Protein AF-A0A6G0XE95-F1 (afdb_monomer_lite)

Secondary structure (DSSP, 8-state):
--------------------------------------------------------HHHHHHHHHHHHHHHHHHHHHHHHHHHSPPP------HHHHHHHHHHHHHTTTS-HHHHHHHHHHHHSHHHHHHHHH--HHHHHHHHHHHHHHH--

Structure (mmCIF, N/CA/C/O backbone):
data_AF-A0A6G0XE95-F1
#
_entry.id   AF-A0A6G0XE95-F1
#
loop_
_atom_site.group_PDB
_atom_site.id
_atom_site.type_symbol
_atom_site.label_atom_id
_atom_site.label_alt_id
_atom_site.label_comp_id
_atom_site.label_asym_id
_atom_site.label_entity_id
_atom_site.label_seq_id
_atom_site.pdbx_PDB_ins_code
_atom_site.Cartn_x
_atom_site.Cartn_y
_atom_site.Cartn_z
_atom_site.occupancy
_atom_site.B_iso_or_equiv
_atom_site.auth_seq_id
_atom_site.auth_comp_id
_atom_site.auth_asym_id
_atom_site.auth_atom_id
_atom_site.pdbx_PDB_model_num
ATOM 1 N N . MET A 1 1 ? 37.395 29.760 12.042 1.00 48.88 1 MET A N 1
ATOM 2 C CA . MET A 1 1 ? 37.061 30.541 13.251 1.00 48.88 1 MET A CA 1
ATOM 3 C C . MET A 1 1 ? 36.091 31.610 12.797 1.00 48.88 1 MET A C 1
ATOM 5 O O . MET A 1 1 ? 36.347 32.155 11.728 1.00 48.88 1 MET A O 1
ATOM 9 N N . SER A 1 2 ? 35.026 31.817 13.579 1.00 52.84 2 SER A N 1
ATOM 10 C CA . SER A 1 2 ? 33.706 32.365 13.196 1.00 52.84 2 SER A CA 1
ATOM 11 C C . SER A 1 2 ? 32.850 31.316 12.465 1.00 52.84 2 SER A C 1
ATOM 13 O O . SER A 1 2 ? 33.377 30.637 11.588 1.00 52.84 2 SER A O 1
ATOM 15 N N . ASP A 1 3 ? 31.611 31.013 12.854 1.00 52.03 3 ASP A N 1
ATOM 16 C CA . ASP A 1 3 ? 30.593 31.857 13.496 1.00 52.03 3 ASP A CA 1
ATOM 17 C C . ASP A 1 3 ? 29.885 31.151 14.674 1.00 52.03 3 ASP A C 1
ATOM 19 O O . ASP A 1 3 ? 29.402 30.024 14.545 1.00 52.03 3 ASP A O 1
ATOM 23 N N . ASP A 1 4 ? 29.849 31.838 15.820 1.00 57.50 4 ASP A N 1
ATOM 24 C CA . ASP A 1 4 ? 28.998 31.561 16.980 1.00 57.50 4 ASP A CA 1
ATOM 25 C C . ASP A 1 4 ? 27.712 32.396 16.839 1.00 57.50 4 ASP A C 1
ATOM 27 O O . ASP A 1 4 ? 27.747 33.608 17.053 1.00 57.50 4 ASP A O 1
ATOM 31 N N . ASP A 1 5 ? 26.585 31.767 16.496 1.00 57.50 5 ASP A N 1
ATOM 32 C CA . ASP A 1 5 ? 25.260 32.397 16.578 1.00 57.50 5 ASP A CA 1
ATOM 33 C C . ASP A 1 5 ? 24.535 31.954 17.857 1.00 57.50 5 ASP A C 1
ATOM 35 O O . ASP A 1 5 ? 23.980 30.858 17.985 1.00 57.50 5 ASP A O 1
ATOM 39 N N . ASP A 1 6 ? 24.595 32.878 18.808 1.00 51.91 6 ASP A N 1
ATOM 40 C CA . ASP A 1 6 ? 23.945 32.958 20.107 1.00 51.91 6 ASP A CA 1
ATOM 41 C C . ASP A 1 6 ? 22.426 33.185 19.949 1.00 51.91 6 ASP A C 1
ATOM 43 O O . ASP A 1 6 ? 21.963 34.296 19.689 1.00 51.91 6 ASP A O 1
ATOM 47 N N . PHE A 1 7 ? 21.616 32.133 20.108 1.00 50.28 7 PHE A N 1
ATOM 48 C CA . PHE A 1 7 ? 20.156 32.260 20.206 1.00 50.28 7 PHE A CA 1
ATOM 49 C C . PHE A 1 7 ? 19.722 32.418 21.666 1.00 50.28 7 PHE A C 1
ATOM 51 O O . PHE A 1 7 ? 19.193 31.503 22.300 1.00 50.28 7 PHE A O 1
ATOM 58 N N . SER A 1 8 ? 19.904 33.630 22.181 1.00 55.84 8 SER A N 1
ATOM 59 C CA . SER A 1 8 ? 19.249 34.110 23.394 1.00 55.84 8 SER A CA 1
ATOM 60 C C . SER A 1 8 ? 17.803 34.507 23.064 1.00 55.84 8 SER A C 1
ATOM 62 O O . SER A 1 8 ? 17.561 35.534 22.429 1.00 55.84 8 SER A O 1
ATOM 64 N N . PHE A 1 9 ? 16.819 33.682 23.445 1.00 44.44 9 PHE A N 1
ATOM 65 C CA . PHE A 1 9 ? 15.398 34.033 23.322 1.00 44.44 9 PHE A CA 1
ATOM 66 C C . PHE A 1 9 ? 14.804 34.337 24.700 1.00 44.44 9 PHE A C 1
ATOM 68 O O . PHE A 1 9 ? 14.408 33.448 25.457 1.00 44.44 9 PHE A O 1
ATOM 75 N N . SER A 1 10 ? 14.770 35.633 25.008 1.00 47.22 10 SER A N 1
ATOM 76 C CA . SER A 1 10 ? 14.164 36.238 26.190 1.00 47.22 10 SER A CA 1
ATOM 77 C C . SER A 1 10 ? 12.707 35.812 26.374 1.00 47.22 10 SER A C 1
ATOM 79 O O . SER A 1 10 ? 11.849 36.047 25.523 1.00 47.22 10 SER A O 1
ATOM 81 N N . ARG A 1 11 ? 12.416 35.211 27.530 1.00 50.88 11 ARG A N 1
ATOM 82 C CA . ARG A 1 11 ? 11.065 34.870 27.978 1.00 50.88 11 ARG A CA 1
ATOM 83 C C . ARG A 1 11 ? 10.608 35.934 28.972 1.00 50.88 11 ARG A C 1
ATOM 85 O O . ARG A 1 11 ? 10.825 35.802 30.170 1.00 50.88 11 ARG A O 1
ATOM 92 N N . GLU A 1 12 ? 9.992 36.992 28.461 1.00 48.69 12 GLU A N 1
ATOM 93 C CA . GLU A 1 12 ? 9.461 38.088 29.271 1.00 48.69 12 GLU A CA 1
ATOM 94 C C . GLU A 1 12 ? 8.042 38.427 28.809 1.00 48.69 12 GLU A C 1
ATOM 96 O O . GLU A 1 12 ? 7.864 39.097 27.802 1.00 48.69 12 GLU A O 1
ATOM 101 N N . TRP A 1 13 ? 7.037 37.935 29.541 1.00 55.91 13 TRP A N 1
ATOM 102 C CA . TRP A 1 13 ? 5.673 38.477 29.555 1.00 55.91 13 TRP A CA 1
ATOM 103 C C . TRP A 1 13 ? 5.087 38.308 30.967 1.00 55.91 13 TRP A C 1
ATOM 105 O O . TRP A 1 13 ? 4.476 37.300 31.302 1.00 55.91 13 TRP A O 1
ATOM 115 N N . VAL A 1 14 ? 5.438 39.284 31.807 1.00 49.81 14 VAL A N 1
ATOM 116 C CA . VAL A 1 14 ? 4.595 40.089 32.714 1.00 49.81 14 VAL A CA 1
ATOM 117 C C . VAL A 1 14 ? 3.352 39.433 33.344 1.00 49.81 14 VAL A C 1
ATOM 119 O O . VAL A 1 14 ? 2.342 39.194 32.685 1.00 49.81 14 VAL A O 1
ATOM 122 N N . SER A 1 15 ? 3.408 39.304 34.674 1.00 47.09 15 SER A N 1
ATOM 123 C CA . SER A 1 15 ? 2.274 39.174 35.598 1.00 47.09 15 SER A CA 1
ATOM 124 C C . SER A 1 15 ? 1.328 40.375 35.537 1.00 47.09 15 SER A C 1
ATOM 126 O O . SER A 1 15 ? 1.778 41.520 35.456 1.00 47.09 15 SER A O 1
ATOM 128 N N . ARG A 1 16 ? 0.024 40.134 35.693 1.00 45.66 16 ARG A N 1
ATOM 129 C CA . ARG A 1 16 ? -0.926 41.173 36.103 1.00 45.66 16 ARG A CA 1
ATOM 130 C C . ARG A 1 16 ? -1.986 40.576 37.027 1.00 45.66 16 ARG A C 1
ATOM 132 O O . ARG A 1 16 ? -2.845 39.825 36.576 1.00 45.66 16 ARG A O 1
ATOM 139 N N . ASP A 1 17 ? -1.860 40.898 38.308 1.00 51.00 17 ASP A N 1
ATOM 140 C CA . ASP A 1 17 ? -2.924 40.825 39.306 1.00 51.00 17 ASP A CA 1
ATOM 141 C C . ASP A 1 17 ? -4.026 41.843 38.961 1.00 51.00 17 ASP A C 1
ATOM 143 O O . ASP A 1 17 ? -3.707 42.960 38.548 1.00 51.00 17 ASP A O 1
ATOM 147 N N . ASP A 1 18 ? -5.296 41.479 39.157 1.00 54.16 18 ASP A N 1
ATOM 148 C CA . ASP A 1 18 ? -6.337 42.426 39.574 1.00 54.16 18 ASP A CA 1
ATOM 149 C C . ASP A 1 18 ? -7.447 41.677 40.332 1.00 54.16 18 ASP A C 1
ATOM 151 O O . ASP A 1 18 ? -7.897 40.594 39.948 1.00 54.16 18 ASP A O 1
ATOM 155 N N . GLU A 1 19 ? -7.807 42.255 41.468 1.00 49.97 19 GLU A N 1
ATOM 156 C CA . GLU A 1 19 ? -8.683 41.759 42.519 1.00 49.97 19 GLU A CA 1
ATOM 157 C C . GLU A 1 19 ? -10.073 42.423 42.371 1.00 49.97 19 GLU A C 1
ATOM 159 O O . GLU A 1 19 ? -10.211 43.452 41.722 1.00 49.97 19 GLU A O 1
ATOM 164 N N . THR A 1 20 ? -11.080 41.903 43.081 1.00 48.34 20 THR A N 1
ATOM 165 C CA . THR A 1 20 ? -12.399 42.512 43.393 1.00 48.34 20 THR A CA 1
ATOM 166 C C . THR A 1 20 ? -13.625 42.189 42.509 1.00 48.34 20 THR A C 1
ATOM 168 O O . THR A 1 20 ? -13.805 42.659 41.396 1.00 48.34 20 THR A O 1
ATOM 171 N N . GLY A 1 21 ? -14.558 41.446 43.126 1.00 38.34 21 GLY A N 1
ATOM 172 C CA . GLY A 1 21 ? -15.891 41.966 43.458 1.00 38.34 21 GLY A CA 1
ATOM 173 C C . GLY A 1 21 ? -17.014 41.858 42.420 1.00 38.34 21 GLY A C 1
ATOM 174 O O . GLY A 1 21 ? -17.140 42.730 41.579 1.00 38.34 21 GLY A O 1
ATOM 175 N N . GLN A 1 22 ? -17.958 40.927 42.622 1.00 46.81 22 GLN A N 1
ATOM 176 C CA . GLN A 1 22 ? -19.355 41.295 42.930 1.00 46.81 22 GLN A CA 1
ATOM 177 C C . GLN A 1 22 ? -20.241 40.077 43.234 1.00 46.81 22 GLN A C 1
ATOM 179 O O . GLN A 1 22 ? -20.391 39.160 42.432 1.00 46.81 22 GLN A O 1
ATOM 184 N N . ILE A 1 23 ? -20.869 40.122 44.408 1.00 56.16 23 ILE A N 1
ATOM 185 C CA . ILE A 1 23 ? -22.041 39.331 44.790 1.00 56.16 23 ILE A CA 1
ATOM 186 C C . ILE A 1 23 ? -23.264 40.116 44.290 1.00 56.16 23 ILE A C 1
ATOM 188 O O . ILE A 1 23 ? -23.361 41.300 44.625 1.00 56.16 23 ILE A O 1
ATOM 192 N N . PRO A 1 24 ? -24.209 39.530 43.537 1.00 51.72 24 PRO A N 1
ATOM 193 C CA . PRO A 1 24 ? -25.516 40.137 43.358 1.00 51.72 24 PRO A CA 1
ATOM 194 C C . PRO A 1 24 ? -26.436 39.728 44.513 1.00 51.72 24 PRO A C 1
ATOM 196 O O . PRO A 1 24 ? -26.785 38.558 44.676 1.00 51.72 24 PRO A O 1
ATOM 199 N N . ASN A 1 25 ? -26.787 40.729 45.313 1.00 49.09 25 ASN A N 1
ATOM 200 C CA . ASN A 1 25 ? -27.870 40.716 46.287 1.00 49.09 25 ASN A CA 1
ATOM 201 C C . ASN A 1 25 ? -29.241 40.882 45.599 1.00 49.09 25 ASN A C 1
ATOM 203 O O . ASN A 1 25 ? -29.344 41.552 44.575 1.00 49.09 25 ASN A O 1
ATOM 207 N N . ASP A 1 26 ? -30.256 40.329 46.267 1.00 42.53 26 ASP A N 1
ATOM 208 C CA . ASP A 1 26 ? -31.647 40.789 46.389 1.00 42.53 26 ASP A CA 1
ATOM 209 C C . ASP A 1 26 ? -32.543 40.922 45.139 1.00 42.53 26 ASP A C 1
ATOM 211 O O . ASP A 1 26 ? -32.500 41.908 44.411 1.00 42.53 26 ASP A O 1
ATOM 215 N N . ASP A 1 27 ? -33.514 40.004 45.026 1.00 44.41 27 ASP A N 1
ATOM 216 C CA . ASP A 1 27 ? -34.865 40.347 44.556 1.00 44.41 27 ASP A CA 1
ATOM 217 C C . ASP A 1 27 ? -35.894 39.888 45.603 1.00 44.41 27 ASP A C 1
ATOM 219 O O . ASP A 1 27 ? -36.354 38.743 45.639 1.00 44.41 27 ASP A O 1
ATOM 223 N N . VAL A 1 28 ? -36.178 40.799 46.536 1.00 51.41 28 VAL A N 1
ATOM 224 C CA . VAL A 1 28 ? -37.261 40.697 47.514 1.00 51.41 28 VAL A CA 1
ATOM 225 C C . VAL A 1 28 ? -38.533 41.196 46.832 1.00 51.41 28 VAL A C 1
ATOM 227 O O . VAL A 1 28 ? -38.838 42.387 46.843 1.00 51.41 28 VAL A O 1
ATOM 230 N N . GLY A 1 29 ? -39.287 40.269 46.247 1.00 42.28 29 GLY A N 1
ATOM 231 C CA . GLY A 1 29 ? -40.650 40.512 45.781 1.00 42.28 29 GLY A CA 1
ATOM 232 C C . GLY A 1 29 ? -41.631 40.545 46.952 1.00 42.28 29 GLY A C 1
ATOM 233 O O . GLY A 1 29 ? -42.165 39.512 47.352 1.00 42.28 29 GLY A O 1
ATOM 234 N N . ASN A 1 30 ? -41.837 41.740 47.503 1.00 44.00 30 ASN A N 1
ATOM 235 C CA . ASN A 1 30 ? -42.917 42.097 48.418 1.00 44.00 30 ASN A CA 1
ATOM 236 C C . ASN A 1 30 ? -44.165 42.452 47.584 1.00 44.00 30 ASN A C 1
ATOM 238 O O . ASN A 1 30 ? -44.134 43.449 46.866 1.00 44.00 30 ASN A O 1
ATOM 242 N N . ASP A 1 31 ? -45.233 41.649 47.651 1.00 48.03 31 ASP A N 1
ATOM 243 C CA . ASP A 1 31 ? -46.554 42.006 47.106 1.00 48.03 31 ASP A CA 1
ATOM 244 C C . ASP A 1 31 ? -47.562 42.092 48.257 1.00 48.03 31 ASP A C 1
ATOM 246 O O . ASP A 1 31 ? -48.007 41.086 48.820 1.00 48.03 31 ASP A O 1
ATOM 250 N N . ASP A 1 32 ? -47.846 43.335 48.637 1.00 45.25 32 ASP A N 1
ATOM 251 C CA . ASP A 1 32 ? -48.830 43.738 49.629 1.00 45.25 32 ASP A CA 1
ATOM 252 C C . ASP A 1 32 ? -50.223 43.796 48.982 1.00 45.25 32 ASP A C 1
ATOM 254 O O . ASP A 1 32 ? -50.515 44.671 48.167 1.00 45.25 32 ASP A O 1
ATOM 258 N N . GLY A 1 33 ? -51.114 42.889 49.388 1.00 44.16 33 GLY A N 1
ATOM 259 C CA . GLY A 1 33 ? -52.540 42.926 49.058 1.00 44.16 33 GLY A CA 1
ATOM 260 C C . GLY A 1 33 ? -53.397 43.207 50.293 1.00 44.16 33 GLY A C 1
ATOM 261 O O . GLY A 1 33 ? -53.620 42.320 51.118 1.00 44.16 33 GLY A O 1
ATOM 262 N N . GLU A 1 34 ? -53.885 44.442 50.412 1.00 42.31 34 GLU A N 1
ATOM 263 C CA . GLU A 1 34 ? -54.741 44.949 51.491 1.00 42.31 34 GLU A CA 1
ATOM 264 C C . GLU A 1 34 ? -56.145 44.299 51.597 1.00 42.31 34 GLU A C 1
ATOM 266 O O . GLU A 1 34 ? -56.856 44.091 50.618 1.00 42.31 34 GLU A O 1
ATOM 271 N N . ALA A 1 35 ? -56.549 44.088 52.857 1.00 48.03 35 ALA A N 1
ATOM 272 C CA . ALA A 1 35 ? -57.861 44.300 53.494 1.00 48.03 35 ALA A CA 1
ATOM 273 C C . ALA A 1 35 ? -59.192 43.856 52.826 1.00 48.03 35 ALA A C 1
ATOM 275 O O . ALA A 1 35 ? -59.734 44.527 51.952 1.00 48.03 35 ALA A O 1
ATOM 276 N N . SER A 1 36 ? -59.902 42.915 53.475 1.00 46.16 36 SER A N 1
ATOM 277 C CA . SER A 1 36 ? -61.218 43.232 54.075 1.00 46.16 36 SER A CA 1
ATOM 278 C C . SER A 1 36 ? -61.834 42.125 54.939 1.00 46.16 36 SER A C 1
ATOM 280 O O . SER A 1 36 ? -61.867 40.944 54.611 1.00 46.16 36 SER A O 1
ATOM 282 N N . ASP A 1 37 ? -62.394 42.609 56.040 1.00 49.94 37 ASP A N 1
ATOM 283 C CA . ASP A 1 37 ? -63.262 42.012 57.048 1.00 49.94 37 ASP A CA 1
ATOM 284 C C . ASP A 1 37 ? -64.540 41.355 56.470 1.00 49.94 37 ASP A C 1
ATOM 286 O O . ASP A 1 37 ? -65.232 41.975 55.658 1.00 49.94 37 ASP A O 1
ATOM 290 N N . ARG A 1 38 ? -64.890 40.132 56.921 1.00 50.97 38 ARG A N 1
ATOM 291 C CA . ARG A 1 38 ? -66.275 39.707 57.257 1.00 50.97 38 ARG A CA 1
ATOM 292 C C . ARG A 1 38 ? -66.378 38.247 57.725 1.00 50.97 38 ARG A C 1
ATOM 294 O O . ARG A 1 38 ? -66.128 37.289 57.003 1.00 50.97 38 ARG A O 1
ATOM 301 N N . ARG A 1 39 ? -66.892 38.102 58.947 1.00 50.88 39 ARG A N 1
ATOM 302 C CA . ARG A 1 39 ? -67.361 36.871 59.610 1.00 50.88 39 ARG A CA 1
ATOM 303 C C . ARG A 1 39 ? -68.352 36.059 58.750 1.00 50.88 39 ARG A C 1
ATOM 305 O O . ARG A 1 39 ? -69.359 36.621 58.325 1.00 50.88 39 ARG A O 1
ATOM 312 N N . LYS A 1 40 ? -68.184 34.728 58.668 1.00 47.06 40 LYS A N 1
ATOM 313 C CA . LYS A 1 40 ? -69.283 33.729 58.678 1.00 47.06 40 LYS A CA 1
ATOM 314 C C . LYS A 1 40 ? -68.763 32.305 58.960 1.00 47.06 40 LYS A C 1
ATOM 316 O O . LYS A 1 40 ? -67.663 31.938 58.581 1.00 47.06 40 LYS A O 1
ATOM 321 N N . ARG A 1 41 ? -69.578 31.570 59.720 1.00 48.16 41 ARG A N 1
ATOM 322 C CA . ARG A 1 41 ? -69.369 30.281 60.413 1.00 48.16 41 ARG A CA 1
ATOM 323 C C . ARG A 1 41 ? -69.011 29.071 59.517 1.00 48.16 41 ARG A C 1
ATOM 325 O O . ARG A 1 41 ? -69.311 29.105 58.328 1.00 48.16 41 ARG A O 1
ATOM 332 N N . PRO A 1 42 ? -68.459 27.985 60.107 1.00 47.69 42 PRO A N 1
ATOM 333 C CA . PRO A 1 42 ? -67.970 26.808 59.390 1.00 47.69 42 PRO A CA 1
ATOM 334 C C . PRO A 1 42 ? -69.102 25.842 59.010 1.00 47.69 42 PRO A C 1
ATOM 336 O O . PRO A 1 42 ? -70.072 25.690 59.750 1.00 47.69 42 PRO A O 1
ATOM 339 N N . SER A 1 43 ? -68.942 25.155 57.879 1.00 49.94 43 SER A N 1
ATOM 340 C CA . SER A 1 43 ? -69.724 23.971 57.495 1.00 49.94 43 SER A CA 1
ATOM 341 C C . SER A 1 43 ? -68.743 22.846 57.140 1.00 49.94 43 SER A C 1
ATOM 343 O O . SER A 1 43 ? -67.807 23.116 56.385 1.00 49.94 43 SER A O 1
ATOM 345 N N . PRO A 1 44 ? -68.896 21.621 57.672 1.00 53.91 44 PRO A N 1
ATOM 346 C CA . PRO A 1 44 ? -67.994 20.516 57.383 1.00 53.91 44 PRO A CA 1
ATOM 347 C C . PRO A 1 44 ? -68.498 19.730 56.167 1.00 53.91 44 PRO A C 1
ATOM 349 O O . PRO A 1 44 ? -69.645 19.287 56.141 1.00 53.91 44 PRO A O 1
ATOM 352 N N . SER A 1 45 ? -67.638 19.503 55.178 1.00 43.62 45 SER A N 1
ATOM 353 C CA . SER A 1 45 ? -67.777 18.345 54.293 1.00 43.62 45 SER A CA 1
ATOM 354 C C . SER A 1 45 ? -66.389 17.876 53.835 1.00 43.62 45 SER A C 1
ATOM 356 O O . SER A 1 45 ? -65.573 18.731 53.479 1.00 43.62 45 SER A O 1
ATOM 358 N N . PRO A 1 46 ? -66.071 16.570 53.924 1.00 55.78 46 PRO A N 1
ATOM 359 C CA . PRO A 1 46 ? -64.716 16.060 53.766 1.00 55.78 46 PRO A CA 1
ATOM 360 C C . PRO A 1 46 ? -64.532 15.398 52.397 1.00 55.78 46 PRO A C 1
ATOM 362 O O . PRO A 1 46 ? -65.151 14.378 52.152 1.00 55.78 46 PRO A O 1
ATOM 365 N N . GLU A 1 47 ? -63.676 15.942 51.531 1.00 46.66 47 GLU A N 1
ATOM 366 C CA . GLU A 1 47 ? -63.125 15.297 50.318 1.00 46.66 47 GLU A CA 1
ATOM 367 C C . GLU A 1 47 ? -62.349 16.396 49.565 1.00 46.66 47 GLU A C 1
ATOM 369 O O . GLU A 1 47 ? -62.900 17.451 49.293 1.00 46.66 47 GLU A O 1
ATOM 374 N N . ILE A 1 48 ? -61.063 16.355 49.224 1.00 54.81 48 ILE A N 1
ATOM 375 C CA . ILE A 1 48 ? -60.004 15.352 49.187 1.00 54.81 48 ILE A CA 1
ATOM 376 C C . ILE A 1 48 ? -58.743 16.150 49.549 1.00 54.81 48 ILE A C 1
ATOM 378 O O . ILE A 1 48 ? -58.330 17.039 48.802 1.00 54.81 48 ILE A O 1
ATOM 382 N N . THR A 1 49 ? -58.128 15.893 50.705 1.00 51.69 49 THR A N 1
ATOM 383 C CA . THR A 1 49 ? -56.848 16.532 51.025 1.00 51.69 49 THR A CA 1
ATOM 384 C C . THR A 1 49 ? -55.780 15.934 50.124 1.00 51.69 49 THR A C 1
ATOM 386 O O . THR A 1 49 ? -55.544 14.726 50.129 1.00 51.69 49 THR A O 1
ATOM 389 N N . SER A 1 50 ? -55.142 16.794 49.340 1.00 55.66 50 SER A N 1
ATOM 390 C CA . SER A 1 50 ? -53.985 16.502 48.506 1.00 55.66 50 SER A CA 1
ATOM 391 C C . SER A 1 50 ? -52.952 15.648 49.247 1.00 55.66 50 SER A C 1
ATOM 393 O O . SER A 1 50 ? -52.206 16.157 50.085 1.00 55.66 50 SER A O 1
ATOM 395 N N . ASN A 1 51 ? -52.848 14.366 48.895 1.00 52.78 51 ASN A N 1
ATOM 396 C CA . ASN A 1 51 ? -51.737 13.513 49.310 1.00 52.78 51 ASN A CA 1
ATOM 397 C C . ASN A 1 51 ? -50.470 13.884 48.522 1.00 52.78 51 ASN A C 1
ATOM 399 O O . ASN A 1 51 ? -49.919 13.087 47.764 1.00 52.78 51 ASN A O 1
ATOM 403 N N . LYS A 1 52 ? -49.965 15.105 48.726 1.00 57.91 52 LYS A N 1
ATOM 404 C CA . LYS A 1 52 ? -48.561 15.422 48.470 1.00 57.91 52 LYS A CA 1
ATOM 405 C C . LYS A 1 52 ? -47.770 14.801 49.616 1.00 57.91 52 LYS A C 1
ATOM 407 O O . LYS A 1 52 ? -47.482 15.447 50.617 1.00 57.91 52 LYS A O 1
ATOM 412 N N . ARG A 1 53 ? -47.476 13.502 49.493 1.00 62.62 53 ARG A N 1
ATOM 413 C CA . ARG A 1 53 ? -46.487 12.827 50.338 1.00 62.62 53 ARG A CA 1
ATOM 414 C C . ARG A 1 53 ? -45.177 13.588 50.170 1.00 62.62 53 ARG A C 1
ATOM 416 O O . ARG A 1 53 ? -44.494 13.430 49.160 1.00 62.62 53 ARG A O 1
ATOM 423 N N . ASN A 1 54 ? -44.864 14.453 51.129 1.00 62.25 54 ASN A N 1
ATOM 424 C CA . ASN A 1 54 ? -43.572 15.112 51.211 1.00 62.25 54 ASN A CA 1
ATOM 425 C C . ASN A 1 54 ? -42.529 13.998 51.253 1.00 62.25 54 ASN A C 1
ATOM 427 O O . ASN A 1 54 ? -42.455 13.261 52.236 1.00 62.25 54 ASN A O 1
ATOM 431 N N . LYS A 1 55 ? -41.788 13.810 50.154 1.00 63.12 55 LYS A N 1
ATOM 432 C CA . LYS A 1 55 ? -40.686 12.847 50.110 1.00 63.12 55 LYS A CA 1
ATOM 433 C C . LYS A 1 55 ? -39.778 13.181 51.291 1.00 63.12 55 LYS A C 1
ATOM 435 O O . LYS A 1 55 ? -39.268 14.301 51.372 1.00 63.12 55 LYS A O 1
ATOM 440 N N . SER A 1 56 ? -39.682 12.239 52.231 1.00 71.94 56 SER A N 1
ATOM 441 C CA . SER A 1 56 ? -38.908 12.383 53.464 1.00 71.94 56 SER A CA 1
ATOM 442 C C . SER A 1 56 ? -37.492 12.859 53.137 1.00 71.94 56 SER A C 1
ATOM 444 O O . SER A 1 56 ? -36.965 12.530 52.073 1.00 71.94 56 SER A O 1
ATOM 446 N N . LEU A 1 57 ? -36.865 13.612 54.041 1.00 72.75 57 LEU A N 1
ATOM 447 C CA . LEU A 1 57 ? -35.471 14.046 53.907 1.00 72.75 57 LEU A CA 1
ATOM 448 C C . LEU A 1 57 ? -34.551 12.867 53.534 1.00 72.75 57 LEU A C 1
ATOM 450 O O . LEU A 1 57 ? -33.721 12.999 52.642 1.00 72.75 57 LEU A O 1
ATOM 454 N N . ALA A 1 58 ? -34.803 11.686 54.105 1.00 72.38 58 ALA A N 1
ATOM 455 C CA . ALA A 1 58 ? -34.121 10.442 53.753 1.00 72.38 58 ALA A CA 1
ATOM 456 C C . ALA A 1 58 ? -34.311 10.042 52.275 1.00 72.38 58 ALA A C 1
ATOM 458 O O . ALA A 1 58 ? -33.352 9.691 51.601 1.00 72.38 58 ALA A O 1
ATOM 459 N N . SER A 1 59 ? -35.527 10.168 51.731 1.00 71.19 59 SER A N 1
ATOM 460 C CA . SER A 1 59 ? -35.809 9.904 50.310 1.00 71.19 59 SER A CA 1
ATOM 461 C C . SER A 1 59 ? -35.135 10.925 49.389 1.00 71.19 59 SER A C 1
ATOM 463 O O . SER A 1 59 ? -34.760 10.584 48.272 1.00 71.19 59 SER A O 1
ATOM 465 N N . LYS A 1 60 ? -34.937 12.169 49.843 1.00 74.06 60 LYS A N 1
ATOM 466 C CA . LYS A 1 60 ? -34.136 13.151 49.099 1.00 74.06 60 LYS A CA 1
ATOM 467 C C . LYS A 1 60 ? -32.655 12.779 49.101 1.00 74.06 60 LYS A C 1
ATOM 469 O O . LYS A 1 60 ? -32.038 12.888 48.054 1.00 74.06 60 LYS A O 1
ATOM 474 N N . MET A 1 61 ? -32.117 12.302 50.225 1.00 80.12 61 MET A N 1
ATOM 475 C CA . MET A 1 61 ? -30.721 11.860 50.301 1.00 80.12 61 MET A CA 1
ATOM 476 C C . MET A 1 61 ? -30.452 10.622 49.439 1.00 80.12 61 MET A C 1
ATOM 478 O O . MET A 1 61 ? -29.453 10.609 48.738 1.00 80.12 61 MET A O 1
ATOM 482 N N . VAL A 1 62 ? -31.358 9.638 49.404 1.00 79.50 62 VAL A N 1
ATOM 483 C CA . VAL A 1 62 ? -31.218 8.458 48.522 1.00 79.50 62 VAL A CA 1
ATOM 484 C C . VAL A 1 62 ? -31.141 8.865 47.048 1.00 79.50 62 VAL A C 1
ATOM 486 O O . VAL A 1 62 ? -30.196 8.483 46.371 1.00 79.50 62 VAL A O 1
ATOM 489 N N . ASN A 1 63 ? -32.037 9.742 46.581 1.00 78.94 63 ASN A N 1
ATOM 490 C CA . ASN A 1 63 ? -31.971 10.250 45.202 1.00 78.94 63 ASN A CA 1
ATOM 491 C C . ASN A 1 63 ? -30.681 11.042 44.920 1.00 78.94 63 ASN A C 1
ATOM 493 O O . ASN A 1 63 ? -30.288 11.191 43.769 1.00 78.94 63 ASN A O 1
ATOM 497 N N . VAL A 1 64 ? -30.067 11.639 45.946 1.00 78.44 64 VAL A N 1
ATOM 498 C CA . VAL A 1 64 ? -28.793 12.352 45.803 1.00 78.44 64 VAL A CA 1
ATOM 499 C C . VAL A 1 64 ? -27.649 11.350 45.649 1.00 78.44 64 VAL A C 1
ATOM 501 O O . VAL A 1 64 ? -26.832 11.536 44.757 1.00 78.44 64 VAL A O 1
ATOM 504 N N . PHE A 1 65 ? -27.621 10.274 46.442 1.00 76.75 65 PHE A N 1
ATOM 505 C CA . PHE A 1 65 ? -26.624 9.206 46.300 1.00 76.75 65 PHE A CA 1
ATOM 506 C C . PHE A 1 65 ? -26.703 8.513 44.937 1.00 76.75 65 PHE A C 1
ATOM 508 O O . PHE A 1 65 ? -25.678 8.401 44.277 1.00 76.75 65 PHE A O 1
ATOM 515 N N . GLU A 1 66 ? -27.905 8.161 44.471 1.00 80.62 66 GLU A N 1
ATOM 516 C CA . GLU A 1 66 ? -28.105 7.556 43.141 1.00 80.62 66 GLU A CA 1
ATOM 517 C C . GLU A 1 66 ? -27.560 8.460 42.021 1.00 80.62 66 GLU A C 1
ATOM 519 O O . GLU A 1 66 ? -26.856 8.005 41.125 1.00 80.62 66 GLU A O 1
ATOM 524 N N . ARG A 1 67 ? -27.793 9.777 42.111 1.00 76.62 67 ARG A N 1
ATOM 525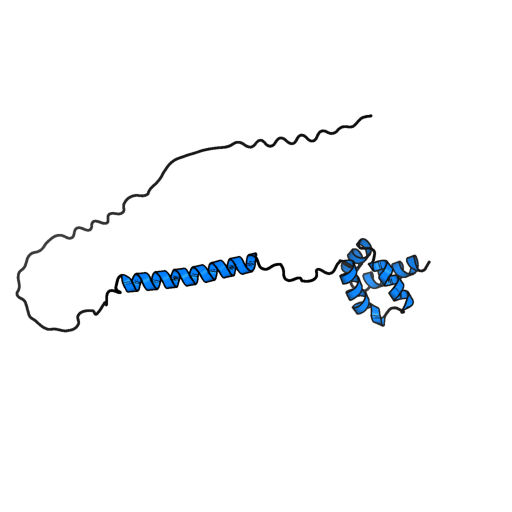 C CA . ARG A 1 67 ? -27.247 10.745 41.144 1.00 76.62 67 ARG A CA 1
ATOM 526 C C . ARG A 1 67 ? -25.726 10.851 41.202 1.00 76.62 67 ARG A C 1
ATOM 528 O O . ARG A 1 67 ? -25.098 11.052 40.165 1.00 76.62 67 ARG A O 1
ATOM 535 N N . TYR A 1 68 ? -25.130 10.764 42.391 1.00 77.19 68 TYR A N 1
ATOM 536 C CA . TYR A 1 68 ? -23.672 10.773 42.530 1.00 77.19 68 TYR A CA 1
ATOM 537 C C . TYR A 1 68 ? -23.042 9.509 41.943 1.00 77.19 68 TYR A C 1
ATOM 539 O O . TYR A 1 68 ? -22.000 9.617 41.303 1.00 77.19 68 TYR A O 1
ATOM 547 N N . GLU A 1 69 ? -23.674 8.346 42.107 1.00 76.88 69 GLU A N 1
ATOM 548 C CA . GLU A 1 69 ? -23.221 7.091 41.497 1.00 76.88 69 GLU A CA 1
ATOM 549 C C . GLU A 1 69 ? -23.286 7.158 39.967 1.00 76.88 69 GLU A C 1
ATOM 551 O O . GLU A 1 69 ? -22.279 6.905 39.309 1.00 76.88 69 GLU A O 1
ATOM 556 N N . GLU A 1 70 ? -24.403 7.623 39.396 1.00 80.06 70 GLU A N 1
ATOM 557 C CA . GLU A 1 70 ? -24.537 7.820 37.943 1.00 80.06 70 GLU A CA 1
ATOM 558 C C . GLU A 1 70 ? -23.477 8.785 37.390 1.00 80.06 70 GLU A C 1
ATOM 560 O O . GLU A 1 70 ? -22.870 8.537 36.345 1.00 80.06 70 GLU A O 1
ATOM 565 N N . THR A 1 71 ? -23.219 9.880 38.111 1.00 81.81 71 THR A N 1
ATOM 566 C CA . THR A 1 71 ? -22.220 10.876 37.700 1.00 81.81 71 THR A CA 1
ATOM 567 C C . THR A 1 71 ? -20.806 10.295 37.778 1.00 81.81 71 THR A C 1
ATOM 569 O O . THR A 1 71 ? -20.023 10.461 36.844 1.00 81.81 71 THR A O 1
ATOM 572 N N . ALA A 1 72 ? -20.488 9.554 38.842 1.00 80.06 72 ALA A N 1
ATOM 573 C CA . ALA A 1 72 ? -19.187 8.916 39.024 1.00 80.06 72 ALA A CA 1
ATOM 574 C C . ALA A 1 72 ? -18.917 7.836 37.965 1.00 80.06 72 ALA A C 1
ATOM 576 O O . ALA A 1 72 ? -17.810 7.755 37.433 1.00 80.06 72 ALA A O 1
ATOM 577 N N . GLU A 1 73 ? -19.922 7.036 37.604 1.00 81.75 73 GLU A N 1
ATOM 578 C CA . GLU A 1 73 ? -19.811 6.067 36.510 1.00 81.75 73 GLU A CA 1
ATOM 579 C C . GLU A 1 73 ? -19.566 6.756 35.164 1.00 81.75 73 GLU A C 1
ATOM 581 O O . GLU A 1 73 ? -18.765 6.289 34.348 1.00 81.75 73 GLU A O 1
ATOM 586 N N . GLN A 1 74 ? -20.223 7.893 34.932 1.00 80.81 74 GLN A N 1
ATOM 587 C CA . GLN A 1 74 ? -20.073 8.662 33.704 1.00 80.81 74 GLN A CA 1
ATOM 588 C C . GLN A 1 74 ? -18.690 9.323 33.607 1.00 80.81 74 GLN A C 1
ATOM 590 O O . GLN A 1 74 ? -18.047 9.239 32.558 1.00 80.81 74 GLN A O 1
ATOM 595 N N . GLU A 1 75 ? -18.190 9.900 34.700 1.00 82.75 75 GLU A N 1
ATOM 596 C CA . GLU A 1 75 ? -16.834 10.449 34.794 1.00 82.75 75 GLU A CA 1
ATOM 597 C C . GLU A 1 75 ? -15.771 9.358 34.621 1.00 82.75 75 GLU A C 1
ATOM 599 O O . GLU A 1 75 ? -14.842 9.513 33.825 1.00 82.75 75 GLU A O 1
ATOM 604 N N . LEU A 1 76 ? -15.937 8.207 35.278 1.00 84.06 76 LEU A N 1
ATOM 605 C CA . LEU A 1 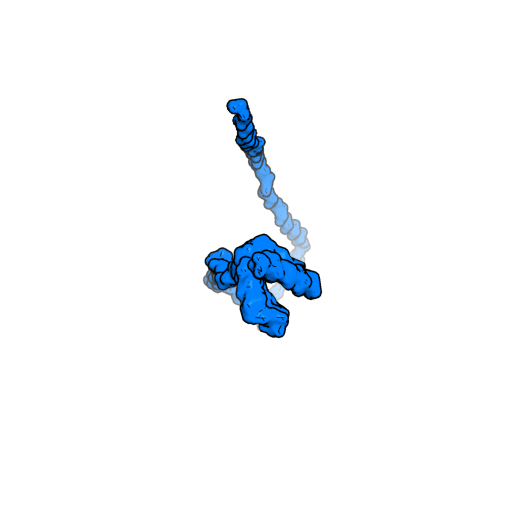76 ? -15.010 7.082 35.159 1.00 84.06 76 LEU A CA 1
ATOM 606 C C . LEU A 1 76 ? -15.015 6.489 33.748 1.00 84.06 76 LEU A C 1
ATOM 608 O O . LEU A 1 76 ? -13.962 6.121 33.230 1.00 84.06 76 LEU A O 1
ATOM 612 N N . LYS A 1 77 ? -16.169 6.461 33.074 1.00 82.81 77 LYS A N 1
ATOM 613 C CA . LYS A 1 77 ? -16.268 6.067 31.664 1.00 82.81 77 LYS A CA 1
ATOM 614 C C . LYS A 1 77 ? -15.521 7.037 30.749 1.00 82.81 77 LYS A C 1
ATOM 616 O O . LYS A 1 77 ? -14.871 6.578 29.809 1.00 82.81 77 LYS A O 1
ATOM 621 N N . ILE A 1 78 ? -15.586 8.343 31.003 1.00 83.06 78 ILE A N 1
ATOM 622 C CA . ILE A 1 78 ? -14.834 9.354 30.240 1.00 83.06 78 ILE A CA 1
ATOM 623 C C . ILE A 1 78 ? -13.330 9.176 30.469 1.00 83.06 78 ILE A C 1
ATOM 625 O O . ILE A 1 78 ? -12.567 9.105 29.506 1.00 83.06 78 ILE A O 1
ATOM 629 N N . LEU A 1 79 ? -12.907 9.011 31.724 1.00 78.62 79 LEU A N 1
ATOM 630 C CA . LEU A 1 79 ? -11.509 8.752 32.068 1.00 78.62 79 LEU A CA 1
ATOM 631 C C . LEU A 1 79 ? -11.009 7.436 31.462 1.00 78.62 79 LEU A C 1
ATOM 633 O O . LEU A 1 79 ? -9.900 7.389 30.945 1.00 78.62 79 LEU A O 1
ATOM 637 N N . ALA A 1 80 ? -11.838 6.392 31.422 1.00 79.44 80 ALA A N 1
ATOM 638 C CA . ALA A 1 80 ? -11.503 5.129 30.772 1.00 79.44 80 ALA A CA 1
ATOM 639 C C . ALA A 1 80 ? -11.330 5.271 29.250 1.00 79.44 80 ALA A C 1
ATOM 641 O O . ALA A 1 80 ? -10.518 4.558 28.671 1.00 79.44 80 ALA A O 1
ATOM 642 N N . HIS A 1 81 ? -12.043 6.191 28.591 1.00 71.69 81 HIS A N 1
ATOM 643 C CA . HIS A 1 81 ? -11.795 6.499 27.176 1.00 71.69 81 HIS A CA 1
ATOM 644 C C . HIS A 1 81 ? -10.496 7.286 26.970 1.00 71.69 81 HIS A C 1
ATOM 646 O O . HIS A 1 81 ? -9.867 7.133 25.929 1.00 71.69 81 HIS A O 1
ATOM 652 N N . LEU A 1 82 ? -10.086 8.094 27.951 1.00 73.12 82 LEU A N 1
ATOM 653 C CA . LEU A 1 82 ? -8.856 8.889 27.897 1.00 73.12 82 LEU A CA 1
ATOM 654 C C . LEU A 1 82 ? -7.600 8.077 28.255 1.00 73.12 82 LEU A C 1
ATOM 656 O O . LEU A 1 82 ? -6.517 8.354 27.751 1.00 73.12 82 LEU A O 1
ATOM 660 N N . VAL A 1 83 ? -7.756 7.089 29.141 1.00 72.38 83 VAL A N 1
ATOM 661 C CA . VAL A 1 83 ? -6.695 6.192 29.628 1.00 72.38 83 VAL A CA 1
ATOM 662 C C . VAL A 1 83 ? -6.611 4.912 28.803 1.00 72.38 83 VAL A C 1
ATOM 664 O O . VAL A 1 83 ? -5.598 4.216 28.879 1.00 72.38 83 VAL A O 1
ATOM 667 N N . LYS A 1 84 ? -7.634 4.591 27.995 1.00 66.62 84 LYS A N 1
ATOM 668 C CA . LYS A 1 84 ? -7.516 3.515 27.013 1.00 66.62 84 LYS A CA 1
ATOM 669 C C . LYS A 1 84 ? -6.265 3.805 26.182 1.00 66.62 84 LYS A C 1
ATOM 671 O O . LYS A 1 84 ? -6.226 4.850 25.526 1.00 66.62 84 LYS A O 1
ATOM 676 N N . PRO A 1 85 ? -5.244 2.927 26.221 1.00 58.91 85 PRO A N 1
ATOM 677 C CA . PRO A 1 85 ? -4.146 3.052 25.283 1.00 58.91 85 PRO A CA 1
ATOM 678 C C . PRO A 1 85 ? -4.781 3.088 23.891 1.00 58.91 85 PRO A C 1
ATOM 680 O O . PRO A 1 85 ? -5.816 2.430 23.703 1.00 58.91 85 PRO A O 1
ATOM 683 N N . PRO A 1 86 ? -4.240 3.877 22.944 1.00 58.44 86 PRO A N 1
ATOM 684 C CA . PRO A 1 86 ? -4.697 3.776 21.569 1.00 58.44 86 PRO A CA 1
ATOM 685 C C . 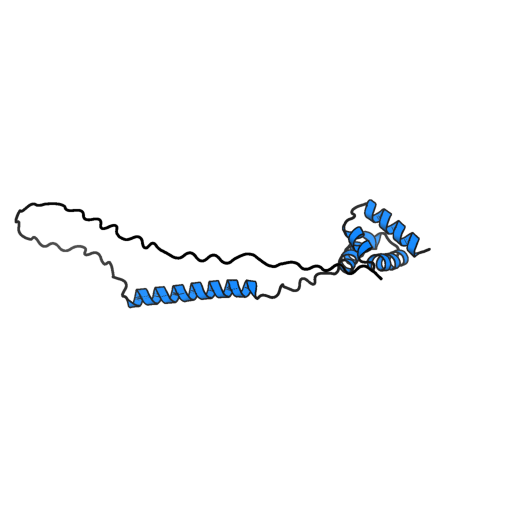PRO A 1 86 ? -4.694 2.286 21.265 1.00 58.44 86 PRO A C 1
ATOM 687 O O . PRO A 1 86 ? -3.674 1.632 21.501 1.00 58.44 86 PRO A O 1
ATOM 690 N N . GLU A 1 87 ? -5.848 1.729 20.877 1.00 58.19 87 GLU A N 1
ATOM 691 C CA . GLU A 1 87 ? -5.839 0.374 20.349 1.00 58.19 87 GLU A CA 1
ATOM 692 C C . GLU A 1 87 ? -4.683 0.347 19.365 1.00 58.19 87 GLU A C 1
ATOM 694 O O . GLU A 1 87 ? -4.551 1.281 18.567 1.00 58.19 87 GLU A O 1
ATOM 699 N N . GLU A 1 88 ? -3.784 -0.623 19.522 1.00 52.94 88 GLU A N 1
ATOM 700 C CA . GLU A 1 88 ? -2.703 -0.881 18.586 1.00 52.94 88 GLU A CA 1
ATOM 701 C C . GLU A 1 88 ? -3.350 -1.222 17.238 1.00 52.94 88 GLU A C 1
ATOM 703 O O . GLU A 1 88 ? -3.353 -2.355 16.768 1.00 52.94 88 GLU A O 1
ATOM 708 N N . THR A 1 89 ? -3.900 -0.221 16.554 1.00 56.28 89 THR A N 1
ATOM 709 C CA . THR A 1 89 ? -3.798 -0.143 15.120 1.00 56.28 89 THR A CA 1
ATOM 710 C C . THR A 1 89 ? -2.300 -0.122 14.927 1.00 56.28 89 THR A C 1
ATOM 712 O O . THR A 1 89 ? -1.673 0.919 15.127 1.00 56.28 89 THR A O 1
ATOM 715 N N . VAL A 1 90 ? -1.716 -1.298 14.702 1.00 61.06 90 VAL A N 1
ATOM 716 C CA . VAL A 1 90 ? -0.333 -1.449 14.278 1.00 61.06 90 VAL A CA 1
ATOM 717 C C . VAL A 1 90 ? -0.196 -0.467 13.126 1.00 61.06 90 VAL A C 1
ATOM 719 O O . VAL A 1 90 ? -0.753 -0.688 12.049 1.00 61.06 90 VAL A O 1
ATOM 722 N N . GLN A 1 91 ? 0.376 0.707 13.407 1.00 69.94 91 GLN A N 1
ATOM 723 C CA . GLN A 1 91 ? 0.496 1.760 12.418 1.00 69.94 91 GLN A CA 1
ATOM 724 C C . GLN A 1 91 ? 1.558 1.243 11.472 1.00 69.94 91 GLN A C 1
ATOM 726 O O . GLN A 1 91 ? 2.748 1.389 11.739 1.00 69.94 91 GLN A O 1
ATOM 731 N N . LEU A 1 92 ? 1.105 0.548 10.427 1.00 79.94 92 LEU A N 1
ATOM 732 C CA . LEU A 1 92 ? 1.979 -0.011 9.417 1.00 79.94 92 LEU A CA 1
ATOM 733 C C . LEU A 1 92 ? 2.895 1.106 8.946 1.00 79.94 92 LEU A C 1
ATOM 735 O O . LEU A 1 92 ? 2.445 2.208 8.602 1.00 79.94 92 LEU A O 1
ATOM 739 N N . SER A 1 93 ? 4.186 0.813 8.946 1.00 89.19 93 SER A N 1
ATOM 740 C CA . SER A 1 93 ? 5.170 1.703 8.373 1.00 89.19 93 SER A CA 1
ATOM 741 C C . SER A 1 93 ? 4.792 2.016 6.924 1.00 89.19 93 SER A C 1
ATOM 743 O O . SER A 1 93 ? 4.103 1.257 6.233 1.00 89.19 93 SER A O 1
ATOM 745 N N . VAL A 1 94 ? 5.254 3.167 6.437 1.00 91.50 94 VAL A N 1
ATOM 746 C CA . VAL A 1 94 ? 4.996 3.604 5.056 1.00 91.50 94 VAL A CA 1
ATOM 747 C C . VAL A 1 94 ? 5.407 2.522 4.051 1.00 91.50 94 VAL A C 1
ATOM 749 O O . VAL A 1 94 ? 4.700 2.300 3.071 1.00 91.50 94 VAL A O 1
ATOM 752 N N . SER A 1 95 ? 6.514 1.830 4.323 1.00 93.44 95 SER A N 1
ATOM 753 C CA . SER A 1 95 ? 7.010 0.724 3.508 1.00 93.44 95 SER A CA 1
ATOM 754 C C . SER A 1 95 ? 6.095 -0.497 3.575 1.00 93.44 95 SER A C 1
ATOM 756 O O . SER A 1 95 ? 5.694 -0.988 2.527 1.00 93.44 95 SER A O 1
ATOM 758 N N . GLU A 1 96 ? 5.669 -0.941 4.760 1.00 93.00 96 GLU A N 1
ATOM 759 C CA . GLU A 1 96 ? 4.731 -2.072 4.891 1.00 93.00 96 GLU A CA 1
ATOM 760 C C . GLU A 1 96 ? 3.408 -1.803 4.172 1.00 93.00 96 GLU A C 1
ATOM 762 O O . GLU A 1 96 ? 2.904 -2.650 3.435 1.00 93.00 96 GLU A O 1
ATOM 767 N N . ARG A 1 97 ? 2.866 -0.589 4.310 1.00 93.56 97 ARG A N 1
ATOM 768 C CA . ARG A 1 97 ? 1.643 -0.204 3.600 1.00 93.56 97 ARG A CA 1
ATOM 769 C C . ARG A 1 97 ? 1.844 -0.189 2.083 1.00 93.56 97 ARG A C 1
ATOM 771 O O . ARG A 1 97 ? 0.949 -0.603 1.350 1.00 93.56 97 ARG A O 1
ATOM 778 N N . ALA A 1 98 ? 2.997 0.279 1.606 1.00 94.75 98 ALA A N 1
ATOM 779 C CA . ALA A 1 98 ? 3.324 0.254 0.184 1.00 94.75 98 ALA A CA 1
ATOM 780 C C . ALA A 1 98 ? 3.469 -1.179 -0.348 1.00 94.75 98 ALA A C 1
ATOM 782 O O . ALA A 1 98 ? 2.992 -1.458 -1.445 1.00 94.75 98 ALA A O 1
ATOM 783 N N . LEU A 1 99 ? 4.049 -2.089 0.439 1.00 95.19 99 LEU A N 1
ATOM 784 C CA . LEU A 1 99 ? 4.187 -3.505 0.093 1.00 95.19 99 LEU A CA 1
ATOM 785 C C . LEU A 1 99 ? 2.833 -4.203 -0.056 1.00 95.19 99 LEU A C 1
ATOM 787 O O . LEU A 1 99 ? 2.641 -4.932 -1.027 1.00 95.19 99 LEU A O 1
ATOM 791 N N . LEU A 1 100 ? 1.880 -3.945 0.844 1.00 94.62 100 LEU A N 1
ATOM 792 C CA . LEU A 1 100 ? 0.531 -4.513 0.739 1.00 94.62 100 LEU A CA 1
ATOM 793 C C . LEU A 1 100 ? -0.153 -4.103 -0.569 1.00 94.62 100 LEU A C 1
ATOM 795 O O . LEU A 1 100 ? -0.641 -4.953 -1.309 1.00 94.62 100 LEU A O 1
ATOM 799 N N . ILE A 1 101 ? -0.117 -2.808 -0.891 1.00 94.00 101 ILE A N 1
ATOM 800 C CA . ILE A 1 101 ? -0.715 -2.283 -2.126 1.00 94.00 101 ILE A CA 1
ATOM 801 C C . ILE A 1 101 ? 0.024 -2.813 -3.360 1.00 94.00 101 ILE A C 1
ATOM 803 O O . ILE A 1 101 ? -0.595 -3.124 -4.374 1.00 94.00 101 ILE A O 1
ATOM 807 N N . LEU A 1 102 ? 1.350 -2.939 -3.289 1.00 94.44 102 LEU A N 1
ATOM 808 C CA . LEU A 1 102 ? 2.147 -3.517 -4.365 1.00 94.44 102 LEU A CA 1
ATOM 809 C C . LEU A 1 102 ? 1.730 -4.969 -4.646 1.00 94.44 102 LEU A C 1
ATOM 811 O O . LEU A 1 102 ? 1.533 -5.333 -5.804 1.00 94.44 102 LEU A O 1
ATOM 815 N N . GLN A 1 103 ? 1.555 -5.785 -3.608 1.00 95.06 103 GLN A N 1
ATOM 816 C CA . GLN A 1 103 ? 1.116 -7.172 -3.757 1.00 95.06 103 GLN A CA 1
ATOM 817 C C . GLN A 1 103 ? -0.312 -7.267 -4.307 1.00 95.06 103 GLN A C 1
ATOM 819 O O . GLN A 1 103 ? -0.554 -8.062 -5.215 1.00 95.06 103 GLN A O 1
ATOM 824 N N . GLU A 1 104 ? -1.229 -6.437 -3.809 1.00 94.25 104 GLU A N 1
ATOM 825 C CA . GLU A 1 104 ? -2.628 -6.404 -4.246 1.00 94.25 104 GLU A CA 1
ATOM 826 C C . GLU A 1 104 ? -2.764 -5.988 -5.721 1.00 94.25 104 GLU A C 1
ATOM 828 O O . GLU A 1 104 ? -3.376 -6.697 -6.520 1.00 94.25 104 GLU A O 1
ATOM 833 N N . ASP A 1 105 ? -2.132 -4.879 -6.113 1.00 93.31 105 ASP A N 1
ATOM 834 C CA . ASP A 1 105 ? -2.331 -4.275 -7.435 1.00 93.31 105 ASP A CA 1
ATOM 835 C C . ASP A 1 105 ? -1.430 -4.865 -8.533 1.00 93.31 105 ASP A C 1
ATOM 837 O O . ASP A 1 105 ? -1.746 -4.764 -9.728 1.00 93.31 105 ASP A O 1
ATOM 841 N N . PHE A 1 106 ? -0.283 -5.444 -8.156 1.00 93.75 106 PHE A N 1
ATOM 842 C CA . PHE A 1 106 ? 0.744 -5.904 -9.097 1.00 93.75 106 PHE A CA 1
ATOM 843 C C . PHE A 1 106 ? 1.093 -7.386 -8.981 1.00 93.75 106 PHE A C 1
ATOM 845 O O . PHE A 1 106 ? 1.820 -7.878 -9.846 1.00 93.75 106 PHE A O 1
ATOM 852 N N . GLY A 1 107 ? 0.538 -8.119 -8.008 1.00 90.62 107 GLY A N 1
ATOM 853 C CA . GLY A 1 107 ? 0.776 -9.556 -7.825 1.00 90.62 107 GLY A CA 1
ATOM 854 C C . GLY A 1 107 ? 0.540 -10.395 -9.082 1.00 90.62 107 GLY A C 1
ATOM 855 O O . GLY A 1 107 ? 1.289 -11.325 -9.355 1.00 90.62 107 GLY A O 1
ATOM 856 N N . ALA A 1 108 ? -0.454 -10.023 -9.892 1.00 91.31 108 ALA A N 1
ATOM 857 C CA . ALA A 1 108 ? -0.756 -10.687 -11.162 1.00 91.31 108 ALA A CA 1
ATOM 858 C C . ALA A 1 108 ? -0.082 -10.043 -12.393 1.00 91.31 108 ALA A C 1
ATOM 860 O O . ALA A 1 108 ? -0.162 -10.591 -13.491 1.00 91.31 108 ALA A O 1
ATOM 861 N N . LYS A 1 109 ? 0.533 -8.859 -12.248 1.00 91.62 109 LYS A N 1
ATOM 862 C CA . LYS A 1 109 ? 1.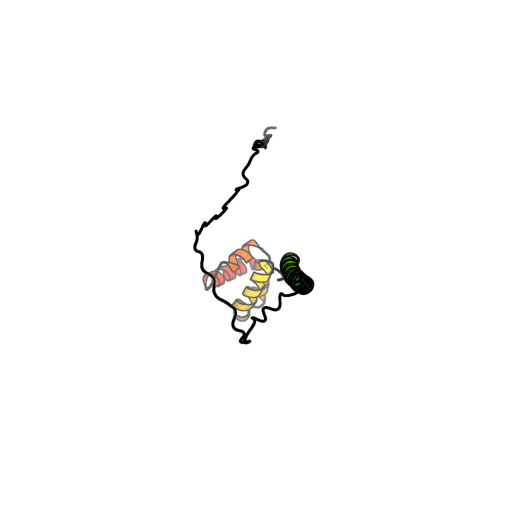074 -8.060 -13.367 1.00 91.62 109 LYS A CA 1
ATOM 863 C C . LYS A 1 109 ? 2.589 -8.178 -13.528 1.00 91.62 109 LYS A C 1
ATOM 865 O O . LYS A 1 109 ? 3.094 -7.911 -14.621 1.00 91.62 109 LYS A O 1
ATOM 870 N N . LEU A 1 110 ? 3.303 -8.469 -12.443 1.00 92.44 110 LEU A N 1
ATOM 871 C CA . LEU A 1 110 ? 4.761 -8.551 -12.406 1.00 92.44 110 LEU A CA 1
ATOM 872 C C . LEU A 1 110 ? 5.216 -10.007 -12.325 1.00 92.44 110 LEU A C 1
ATOM 874 O O . LEU A 1 110 ? 4.524 -10.858 -11.768 1.00 92.44 110 LEU A O 1
ATOM 878 N N . THR A 1 111 ? 6.387 -10.286 -12.894 1.00 94.38 111 THR A N 1
ATOM 879 C CA . THR A 1 111 ? 7.063 -11.572 -12.692 1.00 94.38 111 THR A CA 1
ATOM 880 C C . THR A 1 111 ? 7.598 -11.664 -11.262 1.00 94.38 111 THR A C 1
ATOM 882 O O . THR A 1 111 ? 7.701 -10.655 -10.564 1.00 94.38 111 THR A O 1
ATOM 885 N N . THR A 1 112 ? 7.947 -12.867 -10.805 1.00 93.88 112 THR A N 1
ATOM 886 C CA . THR A 1 112 ? 8.512 -13.058 -9.460 1.00 93.88 112 THR A CA 1
ATOM 887 C C . THR A 1 112 ? 9.802 -12.256 -9.262 1.00 93.88 112 THR A C 1
ATOM 889 O O . THR A 1 112 ? 9.967 -11.637 -8.213 1.00 93.88 112 THR A O 1
ATOM 892 N N . ASP A 1 113 ? 10.657 -12.192 -10.285 1.00 93.69 113 ASP A N 1
ATOM 893 C CA . ASP A 1 113 ? 11.912 -11.435 -10.240 1.00 93.69 113 ASP A CA 1
ATOM 894 C C . ASP A 1 113 ? 11.648 -9.923 -10.175 1.00 93.69 113 ASP A C 1
ATOM 896 O O . ASP A 1 113 ? 12.186 -9.227 -9.315 1.00 93.69 113 ASP A O 1
ATOM 900 N N . ASP A 1 114 ? 10.737 -9.414 -11.013 1.00 94.31 114 ASP A N 1
ATOM 901 C CA . ASP A 1 114 ? 10.328 -8.005 -10.976 1.00 94.31 114 ASP A CA 1
ATOM 902 C C . ASP A 1 114 ? 9.694 -7.624 -9.630 1.00 94.31 114 ASP A C 1
ATOM 904 O O . ASP A 1 114 ? 9.856 -6.498 -9.158 1.00 94.31 114 ASP A O 1
ATOM 908 N N . MET A 1 115 ? 8.958 -8.552 -9.011 1.00 95.00 115 MET A N 1
ATOM 909 C CA . MET A 1 115 ? 8.326 -8.342 -7.712 1.00 95.00 115 MET A CA 1
ATOM 910 C C . MET A 1 115 ? 9.359 -8.268 -6.583 1.00 95.00 115 MET A C 1
ATOM 912 O O . MET A 1 115 ? 9.240 -7.406 -5.716 1.00 95.00 115 MET A O 1
ATOM 916 N N . ALA A 1 116 ? 10.391 -9.118 -6.607 1.00 95.25 116 ALA A N 1
ATOM 917 C CA . ALA A 1 116 ? 11.483 -9.058 -5.637 1.00 95.25 116 ALA A CA 1
ATOM 918 C C . ALA A 1 116 ? 12.202 -7.701 -5.699 1.00 95.25 116 ALA A C 1
ATOM 920 O O . ALA A 1 116 ? 12.361 -7.033 -4.680 1.00 95.25 116 ALA A O 1
ATOM 921 N N . ILE A 1 117 ? 12.511 -7.229 -6.910 1.00 95.75 117 ILE A N 1
ATOM 922 C CA . ILE A 1 117 ? 13.112 -5.905 -7.120 1.00 95.75 117 ILE A CA 1
ATOM 923 C C . ILE A 1 117 ? 12.152 -4.792 -6.673 1.00 95.75 117 ILE A C 1
ATOM 925 O O . ILE A 1 117 ? 12.562 -3.791 -6.085 1.00 95.75 117 ILE A O 1
ATOM 929 N N . ALA A 1 118 ? 10.849 -4.943 -6.921 1.00 95.12 118 ALA A N 1
ATOM 930 C CA . ALA A 1 118 ? 9.855 -3.981 -6.460 1.00 95.12 118 ALA A CA 1
ATOM 931 C C . ALA A 1 118 ? 9.795 -3.897 -4.925 1.00 95.12 118 ALA A C 1
ATOM 933 O O . ALA A 1 118 ? 9.603 -2.800 -4.399 1.00 95.12 118 ALA A O 1
ATOM 934 N N . PHE A 1 119 ? 10.010 -5.002 -4.205 1.00 95.62 119 PHE A N 1
ATOM 935 C CA . PHE A 1 119 ? 10.122 -4.979 -2.745 1.00 95.62 119 PHE A CA 1
ATOM 936 C C . PHE A 1 119 ? 11.322 -4.155 -2.281 1.00 95.62 119 PHE A C 1
ATOM 938 O O . PHE A 1 119 ? 11.141 -3.264 -1.453 1.00 95.62 119 PHE A O 1
ATOM 945 N N . GLU A 1 120 ? 12.494 -4.333 -2.892 1.00 95.12 120 GLU A N 1
ATOM 946 C CA . GLU A 1 120 ? 13.681 -3.514 -2.599 1.00 95.12 120 GLU A CA 1
ATOM 947 C C . GLU A 1 120 ? 13.431 -2.018 -2.865 1.00 95.12 120 GLU A C 1
ATOM 949 O O . GLU A 1 120 ? 13.866 -1.141 -2.117 1.00 95.12 120 GLU A O 1
ATOM 954 N N . VAL A 1 121 ? 12.671 -1.688 -3.917 1.00 94.62 121 VAL A N 1
ATOM 955 C CA . VAL A 1 121 ? 12.264 -0.300 -4.195 1.00 94.62 121 VAL A CA 1
ATOM 956 C C . VAL A 1 121 ? 11.391 0.268 -3.066 1.00 94.62 121 VAL A C 1
ATOM 958 O O . VAL A 1 121 ? 11.517 1.458 -2.758 1.00 94.62 121 VAL A O 1
ATOM 961 N N . MET A 1 122 ? 10.531 -0.550 -2.449 1.00 95.12 122 MET A N 1
ATOM 962 C CA . MET A 1 122 ? 9.630 -0.148 -1.357 1.00 95.12 122 MET A CA 1
ATOM 963 C C . MET A 1 122 ? 10.294 -0.116 0.026 1.00 95.12 122 MET A C 1
ATOM 965 O O . MET A 1 122 ? 9.779 0.550 0.929 1.00 95.12 122 MET A O 1
ATOM 969 N N . GLU A 1 123 ? 11.457 -0.743 0.206 1.00 92.94 123 GLU A N 1
ATOM 970 C CA . GLU A 1 123 ? 12.261 -0.566 1.426 1.00 92.94 123 GLU A CA 1
ATOM 971 C C . GLU A 1 123 ? 12.701 0.895 1.603 1.00 92.94 123 GLU A C 1
ATOM 973 O O . GLU A 1 123 ? 12.812 1.402 2.721 1.00 92.94 123 GLU A O 1
ATOM 978 N N . ASN A 1 124 ? 12.874 1.630 0.499 1.00 94.12 124 ASN A N 1
ATOM 979 C CA . ASN A 1 124 ? 13.141 3.059 0.557 1.00 94.12 124 ASN A CA 1
ATOM 980 C C . ASN A 1 124 ? 11.865 3.844 0.911 1.00 94.12 124 ASN A C 1
ATOM 982 O O . ASN A 1 124 ? 10.970 4.025 0.083 1.00 94.12 124 ASN A O 1
ATOM 986 N N . SER A 1 125 ? 11.824 4.396 2.124 1.00 91.69 125 SER A N 1
ATOM 987 C CA . SER A 1 125 ? 10.666 5.118 2.668 1.00 91.69 125 SER A CA 1
ATOM 988 C C . SER A 1 125 ? 10.190 6.302 1.810 1.00 91.69 125 SER A C 1
ATOM 990 O O . SER A 1 125 ? 8.987 6.567 1.739 1.00 91.69 125 SER A O 1
ATOM 992 N N . THR A 1 126 ? 11.094 6.995 1.109 1.00 94.50 126 THR A N 1
ATOM 993 C CA . THR A 1 126 ? 10.745 8.094 0.194 1.00 94.50 126 THR A CA 1
ATOM 994 C C . THR A 1 126 ? 10.058 7.566 -1.062 1.00 94.50 126 THR A C 1
ATOM 996 O O . THR A 1 126 ? 9.028 8.104 -1.476 1.00 94.50 126 THR A O 1
ATOM 999 N N . LYS A 1 127 ? 10.590 6.489 -1.655 1.00 94.88 127 LYS A N 1
ATOM 1000 C CA . LYS A 1 127 ? 9.993 5.845 -2.836 1.00 94.88 127 LYS A CA 1
ATOM 1001 C C . LYS A 1 127 ? 8.652 5.196 -2.498 1.00 94.88 127 LYS A C 1
ATOM 1003 O O . LYS A 1 127 ? 7.700 5.385 -3.249 1.00 94.88 127 LYS A O 1
ATOM 1008 N N . ALA A 1 128 ? 8.551 4.530 -1.350 1.00 95.69 128 ALA A N 1
ATOM 1009 C CA . ALA A 1 128 ? 7.303 3.973 -0.836 1.00 95.69 128 ALA A CA 1
ATOM 1010 C C . ALA A 1 128 ? 6.241 5.058 -0.627 1.00 95.69 128 ALA A C 1
ATOM 1012 O O . ALA A 1 128 ? 5.107 4.924 -1.082 1.00 95.69 128 ALA A O 1
ATOM 1013 N N . ARG A 1 1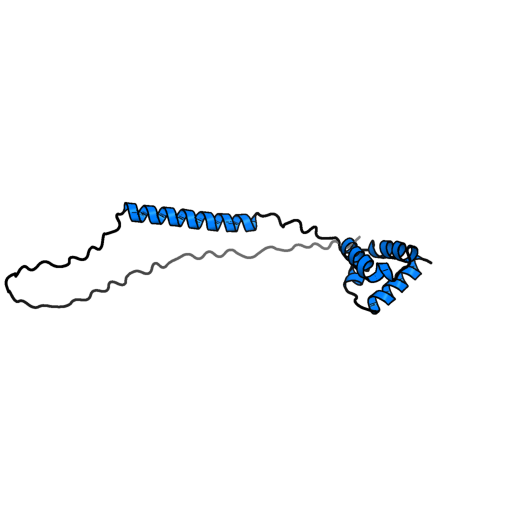29 ? 6.611 6.193 -0.017 1.00 95.38 129 ARG A N 1
ATOM 1014 C CA . ARG A 1 129 ? 5.689 7.324 0.143 1.00 95.38 129 ARG A CA 1
ATOM 1015 C C . ARG A 1 129 ? 5.200 7.838 -1.204 1.00 95.38 129 ARG A C 1
ATOM 1017 O O . ARG A 1 129 ? 4.001 8.048 -1.361 1.00 95.38 129 ARG A O 1
ATOM 1024 N N . LEU A 1 130 ? 6.105 8.032 -2.162 1.00 95.69 130 LEU A N 1
ATOM 1025 C CA . LEU A 1 130 ? 5.740 8.485 -3.501 1.00 95.69 130 LEU A CA 1
ATOM 1026 C C . LEU A 1 130 ? 4.799 7.481 -4.183 1.00 95.69 130 LEU A C 1
ATOM 1028 O O . LEU A 1 130 ? 3.777 7.886 -4.728 1.00 95.69 130 LEU A O 1
ATOM 1032 N N . PHE A 1 131 ? 5.097 6.183 -4.087 1.00 96.38 131 PHE A N 1
ATOM 1033 C CA . PHE A 1 131 ? 4.256 5.101 -4.601 1.00 96.38 131 PHE A CA 1
ATOM 1034 C C . PHE A 1 131 ? 2.833 5.146 -4.036 1.00 96.38 131 PHE A C 1
ATOM 1036 O O . PHE A 1 131 ? 1.884 5.034 -4.806 1.00 96.38 131 PHE A O 1
ATOM 1043 N N . LEU A 1 132 ? 2.679 5.390 -2.730 1.00 95.00 132 LEU A N 1
ATOM 1044 C CA . LEU A 1 132 ? 1.368 5.528 -2.083 1.00 95.00 132 LEU A CA 1
ATOM 1045 C C . LEU A 1 132 ? 0.577 6.762 -2.544 1.00 95.00 132 LEU A C 1
ATOM 1047 O O . LEU A 1 132 ? -0.650 6.754 -2.481 1.00 95.00 132 LEU A O 1
ATOM 1051 N N . HIS A 1 133 ? 1.256 7.830 -2.970 1.00 95.06 133 HIS A N 1
ATOM 1052 C CA . HIS A 1 133 ? 0.596 9.046 -3.463 1.00 95.06 133 HIS A CA 1
ATOM 1053 C C . HIS A 1 133 ? 0.222 8.953 -4.946 1.00 95.06 133 HIS A C 1
ATOM 1055 O O . HIS A 1 133 ? -0.684 9.651 -5.396 1.00 95.06 133 HIS A O 1
ATOM 1061 N N . MET A 1 134 ? 0.914 8.112 -5.716 1.00 94.12 134 MET A N 1
ATOM 1062 C CA . MET A 1 134 ? 0.602 7.883 -7.124 1.00 94.12 134 MET A CA 1
ATOM 1063 C C . MET A 1 134 ? -0.542 6.877 -7.267 1.00 94.12 134 MET A C 1
ATOM 1065 O O . MET A 1 134 ? -0.663 5.935 -6.491 1.00 94.12 134 MET A O 1
ATOM 1069 N N . GLN A 1 135 ? -1.376 7.052 -8.291 1.00 90.94 135 GLN A N 1
ATOM 1070 C CA . GLN A 1 135 ? -2.493 6.152 -8.589 1.00 90.94 135 GLN A CA 1
ATOM 1071 C C . GLN A 1 135 ? -2.596 5.885 -10.093 1.00 90.94 135 GLN A C 1
ATOM 1073 O O . GLN A 1 135 ? -2.096 6.661 -10.913 1.00 90.94 135 GLN A O 1
ATOM 1078 N N . GLY A 1 136 ? -3.243 4.773 -10.447 1.00 90.62 136 GLY A N 1
ATOM 1079 C CA . GLY A 1 136 ? -3.487 4.381 -11.835 1.00 90.62 136 GLY A CA 1
ATOM 1080 C C . GLY A 1 136 ? -2.208 4.150 -12.647 1.00 90.62 136 GLY A C 1
ATOM 1081 O O . GLY A 1 136 ? -1.170 3.770 -12.110 1.00 90.62 136 GLY A O 1
ATOM 1082 N N . GLU A 1 137 ? -2.278 4.413 -13.953 1.00 92.69 137 GLU A N 1
ATOM 1083 C CA . GLU A 1 137 ? -1.206 4.106 -14.914 1.00 92.69 137 GLU A CA 1
ATOM 1084 C C . GLU A 1 137 ? 0.127 4.801 -14.605 1.00 92.69 137 GLU A C 1
ATOM 1086 O O . GLU A 1 137 ? 1.196 4.263 -14.896 1.00 92.69 137 GLU A O 1
ATOM 1091 N N . VAL A 1 138 ? 0.087 5.984 -13.986 1.00 94.81 138 VAL A N 1
ATOM 1092 C CA . VAL A 1 138 ? 1.297 6.730 -13.611 1.00 94.81 138 VAL A CA 1
ATOM 1093 C C . VAL A 1 138 ? 2.136 5.925 -12.620 1.00 94.81 138 VAL A C 1
ATOM 1095 O O . VAL A 1 138 ? 3.358 5.839 -12.769 1.00 94.81 138 VAL A O 1
ATOM 1098 N N . ARG A 1 139 ? 1.478 5.287 -11.646 1.00 95.69 139 ARG A N 1
ATOM 1099 C CA . ARG A 1 139 ? 2.129 4.418 -10.663 1.00 95.69 139 ARG A CA 1
ATOM 1100 C C . ARG A 1 139 ? 2.740 3.193 -11.344 1.00 95.69 139 ARG A C 1
ATOM 1102 O O . ARG A 1 139 ? 3.892 2.868 -11.068 1.00 95.69 139 ARG A O 1
ATOM 1109 N N . ASP A 1 140 ? 2.016 2.573 -12.275 1.00 94.38 140 ASP A N 1
ATOM 1110 C CA . ASP A 1 140 ? 2.475 1.397 -13.022 1.00 94.38 140 ASP A CA 1
ATOM 1111 C C . ASP A 1 140 ? 3.729 1.713 -13.860 1.00 94.38 140 ASP A C 1
ATOM 1113 O O . ASP A 1 140 ? 4.720 0.978 -13.823 1.00 94.38 140 ASP A O 1
ATOM 1117 N N . VAL A 1 141 ? 3.722 2.831 -14.595 1.00 95.56 141 VAL A N 1
ATOM 1118 C CA . VAL A 1 141 ? 4.864 3.262 -15.419 1.00 95.56 141 VAL A CA 1
ATOM 1119 C C . VAL A 1 141 ? 6.061 3.629 -14.549 1.00 95.56 141 VAL A C 1
ATOM 1121 O O . VAL A 1 141 ? 7.191 3.248 -14.866 1.00 95.56 141 VAL A O 1
ATOM 1124 N N . TRP A 1 142 ? 5.838 4.360 -13.456 1.00 96.50 142 TRP A N 1
ATOM 1125 C CA . TRP A 1 142 ? 6.904 4.722 -12.528 1.00 96.50 142 TRP A CA 1
ATOM 1126 C C . TRP A 1 142 ? 7.552 3.481 -11.908 1.00 96.50 142 TRP A C 1
ATOM 1128 O O . TRP A 1 142 ? 8.779 3.379 -11.912 1.00 96.50 142 TRP A O 1
ATOM 1138 N N . LEU A 1 143 ? 6.751 2.510 -11.463 1.00 95.81 143 LEU A N 1
ATOM 1139 C CA . LEU A 1 143 ? 7.254 1.288 -10.841 1.00 95.81 143 LEU A CA 1
ATOM 1140 C C . LEU A 1 143 ? 8.118 0.484 -11.819 1.00 95.81 143 LEU A C 1
ATOM 1142 O O . LEU A 1 143 ? 9.248 0.129 -11.496 1.00 95.81 143 LEU A O 1
ATOM 1146 N N . ARG A 1 144 ? 7.649 0.291 -13.059 1.00 94.81 144 ARG A N 1
ATOM 1147 C CA . ARG A 1 144 ? 8.429 -0.388 -14.111 1.00 94.81 144 ARG A CA 1
ATOM 1148 C C . ARG A 1 144 ? 9.751 0.318 -14.412 1.00 94.81 144 ARG A C 1
ATOM 1150 O O . ARG A 1 144 ? 10.737 -0.342 -14.722 1.00 94.81 144 ARG A O 1
ATOM 1157 N N . ARG A 1 145 ? 9.794 1.653 -14.333 1.00 95.44 145 ARG A N 1
ATOM 1158 C CA . ARG A 1 145 ? 11.050 2.408 -14.474 1.00 95.44 145 ARG A CA 1
ATOM 1159 C C . ARG A 1 145 ? 11.990 2.148 -13.301 1.00 95.44 145 ARG A C 1
ATOM 1161 O O . ARG A 1 145 ? 13.171 1.939 -13.544 1.00 95.44 145 ARG A O 1
ATOM 1168 N N . GLN A 1 146 ? 11.484 2.135 -12.067 1.00 95.19 146 GLN A N 1
ATOM 1169 C CA . GLN A 1 146 ? 12.311 1.844 -10.891 1.00 95.19 146 GLN A CA 1
ATOM 1170 C C . GLN A 1 146 ? 12.898 0.433 -10.940 1.00 95.19 146 GLN A C 1
ATOM 1172 O O . GLN A 1 146 ? 14.087 0.278 -10.682 1.00 95.19 146 GLN A O 1
ATOM 1177 N N . ILE A 1 147 ? 12.102 -0.561 -11.344 1.00 94.19 147 ILE A N 1
ATOM 1178 C CA . ILE A 1 147 ? 12.564 -1.947 -11.492 1.00 94.19 147 ILE A CA 1
ATOM 1179 C C . ILE A 1 147 ? 13.703 -2.027 -12.513 1.00 94.19 147 ILE A C 1
ATOM 1181 O O . ILE A 1 147 ? 14.752 -2.579 -12.215 1.00 94.19 147 ILE A O 1
ATOM 1185 N N . ARG A 1 148 ? 13.559 -1.396 -13.687 1.00 93.19 148 ARG A N 1
ATOM 1186 C CA . ARG A 1 148 ? 14.622 -1.379 -14.711 1.00 93.19 148 ARG A CA 1
ATOM 1187 C C . ARG A 1 148 ? 15.918 -0.733 -14.228 1.00 93.19 148 ARG A C 1
ATOM 1189 O O . ARG A 1 148 ? 16.987 -1.191 -14.604 1.00 93.19 148 ARG A O 1
ATOM 1196 N N . VAL A 1 149 ? 15.813 0.337 -13.438 1.00 92.38 149 VAL A N 1
ATOM 1197 C CA . VAL A 1 149 ? 16.982 1.037 -12.884 1.00 92.38 149 VAL A CA 1
ATOM 1198 C C . VAL A 1 149 ? 17.713 0.169 -11.861 1.00 92.38 149 VAL A C 1
ATOM 1200 O O . VAL A 1 149 ? 18.932 0.213 -11.833 1.00 92.38 149 VAL A O 1
ATOM 1203 N N . GLN A 1 150 ? 16.990 -0.612 -11.055 1.00 86.31 150 GLN A N 1
ATOM 1204 C CA 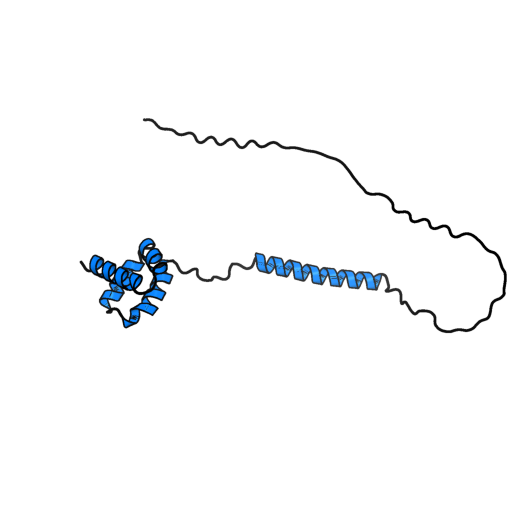. GLN A 1 150 ? 17.587 -1.517 -10.064 1.00 86.31 150 GLN A CA 1
ATOM 1205 C C . GLN A 1 150 ? 18.079 -2.840 -10.667 1.00 86.31 150 GLN A C 1
ATOM 1207 O O . GLN A 1 150 ? 18.979 -3.463 -10.123 1.00 86.31 150 GLN A O 1
ATOM 1212 N N . ALA A 1 151 ? 17.493 -3.268 -11.787 1.00 79.12 151 ALA A N 1
ATOM 1213 C CA . ALA A 1 151 ? 17.904 -4.463 -12.521 1.00 79.12 151 ALA A CA 1
ATOM 1214 C C . ALA A 1 151 ? 19.146 -4.247 -13.412 1.00 79.12 151 ALA A C 1
ATOM 1216 O O . ALA A 1 151 ? 19.608 -5.205 -14.033 1.00 79.12 151 ALA A O 1
ATOM 1217 N N . SER A 1 152 ? 19.619 -2.999 -13.543 1.00 68.62 152 SER A N 1
ATOM 1218 C CA . SER A 1 152 ? 20.803 -2.619 -14.334 1.00 68.62 152 SER A CA 1
ATOM 1219 C C . SER A 1 152 ? 22.050 -2.579 -13.461 1.00 68.62 152 SER A C 1
ATOM 1221 O O . SER A 1 152 ? 23.101 -3.055 -13.941 1.00 68.62 152 SER A O 1
#

Foldseek 3Di:
DDDDDDPDDDDDDDDDDDDDDDDDDDDDDDDDDDDDDDDDDDDDDDDDPDPPPPCPPVNVVVVVVVVVVVVVVVVVVVVCVVPVDPPPPVPQQLLRVLLVVCCVVCVPPDDPLLNVQLSVLSVPSVSSNVLVVDDDPVSVVVSVVSSVVSVD

Sequence (152 aa):
MSDDDDFSFSREWVSRDDETGQIPNDDVGNDDGEASDRRKRPSPSPEITSNKRNKSLASKMVNVFERYEETAEQELKILAHLVKPPEETVQLSVSERALLILQEDFGAKLTTDDMAIAFEVMENSTKARLFLHMQGEVRDVWLRRQIRVQAS

Organism: NCBI:txid100861

pLDDT: mean 73.05, std 19.57, range [38.34, 96.5]

Radius of gyration: 39.97 Å; chains: 1; bounding box: 107×58×76 Å